Protein AF-A0A527ZR33-F1 (afdb_monomer_lite)

Secondary structure (DSSP, 8-state):
---EEEEE-GGGGSTTT----EEEEE-TT-SS-EEEPP-S-HHHHHHHHHHHHHHHHHTTSSSS-TT-HHHHHHHHHHHHHHHHHTTSS-PPPPPP-

pLDDT: mean 92.51, std 6.28, range [67.25, 98.25]

Structure (mmCIF, N/CA/C/O backbone):
data_AF-A0A527ZR33-F1
#
_entry.id   AF-A0A527ZR33-F1
#
loop_
_atom_site.group_PDB
_atom_site.id
_atom_site.type_symbol
_atom_site.label_atom_id
_atom_site.label_alt_id
_atom_site.label_comp_id
_atom_site.label_asym_id
_atom_site.label_entity_id
_atom_site.label_seq_id
_atom_site.pdbx_PDB_ins_code
_atom_site.Cartn_x
_atom_site.Cartn_y
_atom_site.Cartn_z
_atom_site.occupancy
_atom_site.B_iso_or_equiv
_atom_site.auth_seq_id
_atom_site.auth_comp_id
_atom_site.auth_asym_id
_atom_site.auth_atom_id
_atom_site.pdbx_PDB_model_num
ATOM 1 N N . THR A 1 1 ? 33.151 4.292 -8.556 1.00 67.25 1 THR A N 1
ATOM 2 C CA . THR A 1 1 ? 31.827 4.002 -7.969 1.00 67.25 1 THR A CA 1
ATOM 3 C C . THR A 1 1 ? 31.426 2.602 -8.385 1.00 67.25 1 THR A C 1
ATOM 5 O O . THR A 1 1 ? 31.804 2.173 -9.468 1.00 67.25 1 THR A O 1
ATOM 8 N N . GLU A 1 2 ? 30.712 1.861 -7.541 1.00 90.19 2 GLU A N 1
ATOM 9 C CA . GLU A 1 2 ? 30.273 0.477 -7.818 1.00 90.19 2 GLU A CA 1
ATOM 10 C C . GLU A 1 2 ? 29.041 0.420 -8.754 1.00 90.19 2 GLU A C 1
ATOM 12 O O . GLU A 1 2 ? 28.301 -0.557 -8.765 1.00 90.19 2 GLU A O 1
ATOM 17 N N . GLY A 1 3 ? 28.830 1.473 -9.549 1.00 94.06 3 GLY A N 1
ATOM 18 C CA . GLY A 1 3 ? 27.601 1.748 -10.292 1.00 94.06 3 GLY A CA 1
ATOM 19 C C . GLY A 1 3 ? 26.714 2.798 -9.614 1.00 94.06 3 GLY A C 1
ATOM 20 O O . GLY A 1 3 ? 27.048 3.307 -8.539 1.00 94.06 3 GLY A O 1
ATOM 21 N N . ALA A 1 4 ? 25.612 3.152 -10.274 1.00 96.19 4 ALA A N 1
ATOM 22 C CA . ALA A 1 4 ? 24.598 4.082 -9.778 1.00 96.19 4 ALA A CA 1
ATOM 23 C C . ALA A 1 4 ? 23.212 3.754 -10.356 1.00 96.19 4 ALA A C 1
ATOM 25 O O . ALA A 1 4 ? 23.108 3.131 -11.412 1.00 96.19 4 ALA A O 1
ATOM 26 N N . ALA A 1 5 ? 22.160 4.204 -9.676 1.00 96.38 5 ALA A N 1
ATOM 27 C CA . ALA A 1 5 ? 20.792 4.194 -10.182 1.00 96.38 5 ALA A CA 1
ATOM 28 C C . ALA A 1 5 ? 20.197 5.598 -10.054 1.00 96.38 5 ALA A C 1
ATOM 30 O O . ALA A 1 5 ? 20.418 6.281 -9.051 1.00 96.38 5 ALA A O 1
ATOM 31 N N . TYR A 1 6 ? 19.452 6.009 -11.072 1.00 95.88 6 TYR A N 1
ATOM 32 C CA . TYR A 1 6 ? 18.700 7.250 -11.116 1.00 95.88 6 TYR A CA 1
ATOM 33 C C . TYR A 1 6 ? 17.220 6.931 -11.318 1.00 95.88 6 TYR A C 1
ATOM 35 O O . TYR A 1 6 ? 16.861 6.117 -12.169 1.00 95.88 6 TYR A O 1
ATOM 43 N N . LEU A 1 7 ? 16.374 7.572 -10.513 1.00 94.75 7 LEU A N 1
ATOM 44 C CA . LEU A 1 7 ? 14.926 7.429 -10.562 1.00 94.75 7 LEU A CA 1
ATOM 45 C C . LEU A 1 7 ? 14.290 8.815 -10.651 1.00 94.75 7 LEU A C 1
ATOM 47 O O . LEU A 1 7 ? 14.529 9.665 -9.790 1.00 94.75 7 LEU A O 1
ATOM 51 N N . LYS A 1 8 ? 13.433 9.010 -11.653 1.00 92.12 8 LYS A N 1
ATOM 52 C CA . LYS A 1 8 ? 12.503 10.137 -11.726 1.00 92.12 8 LYS A CA 1
ATOM 53 C C . LYS A 1 8 ? 11.090 9.617 -11.501 1.00 92.12 8 LYS A C 1
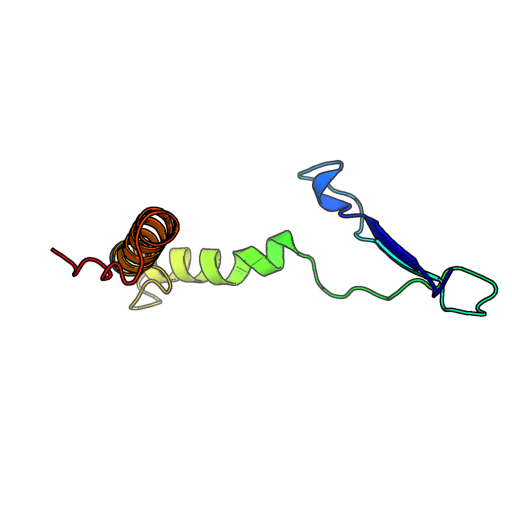ATOM 55 O O . LYS A 1 8 ? 10.605 8.826 -12.302 1.00 92.12 8 LYS A O 1
ATOM 60 N N . LEU A 1 9 ? 10.444 10.098 -10.442 1.00 89.94 9 LEU A N 1
ATOM 61 C CA . LEU A 1 9 ? 9.012 9.906 -10.198 1.00 89.94 9 LEU A CA 1
ATOM 62 C C . LEU A 1 9 ? 8.246 11.004 -10.944 1.00 89.94 9 LEU A C 1
ATOM 64 O O . LEU A 1 9 ? 7.856 12.012 -10.354 1.00 89.94 9 LEU A O 1
ATOM 68 N N . GLY A 1 10 ? 8.136 10.857 -12.260 1.00 89.38 10 GLY A N 1
ATOM 69 C CA . GLY A 1 10 ? 7.682 11.898 -13.174 1.00 89.38 10 GLY A CA 1
ATOM 70 C C . GLY A 1 10 ? 6.256 12.359 -12.896 1.00 89.38 10 GLY A C 1
ATOM 71 O O . GLY A 1 10 ? 5.983 13.559 -12.952 1.00 89.38 10 GLY A O 1
ATOM 72 N N . LEU A 1 11 ? 5.361 11.452 -12.499 1.00 83.62 11 LEU A N 1
ATOM 73 C CA . LEU A 1 11 ? 3.982 11.818 -12.168 1.00 83.62 11 LEU A CA 1
ATOM 74 C C . LEU A 1 11 ? 3.900 12.835 -11.014 1.00 83.62 11 LEU A C 1
ATOM 76 O O . LEU A 1 11 ? 3.032 13.707 -11.018 1.00 83.62 11 LEU A O 1
ATOM 80 N N . ASN A 1 12 ? 4.833 12.771 -10.060 1.00 84.81 12 ASN A N 1
ATOM 81 C CA . ASN A 1 12 ? 4.872 13.674 -8.907 1.00 84.81 12 ASN A CA 1
ATOM 82 C C . ASN A 1 12 ? 5.388 15.081 -9.255 1.00 84.81 12 ASN A C 1
ATOM 84 O O . ASN A 1 12 ? 5.286 15.977 -8.419 1.00 84.81 12 ASN A O 1
ATOM 88 N N . LEU A 1 13 ? 5.953 15.285 -10.452 1.00 85.81 13 LEU A N 1
ATOM 89 C CA . LEU A 1 13 ? 6.551 16.561 -10.859 1.00 85.81 13 LEU A CA 1
ATOM 90 C C . LEU A 1 13 ? 5.546 17.530 -11.523 1.00 85.81 13 LEU A C 1
ATOM 92 O O . LEU A 1 13 ? 5.763 18.735 -11.440 1.00 85.81 13 LEU A O 1
ATOM 96 N N . ASP A 1 14 ? 4.437 17.042 -12.107 1.00 84.12 14 ASP A N 1
ATOM 97 C CA . ASP A 1 14 ? 3.329 17.866 -12.663 1.00 84.12 14 ASP A CA 1
ATOM 98 C C . ASP A 1 14 ? 1.943 17.226 -12.426 1.00 84.12 14 ASP A C 1
ATOM 100 O O . ASP A 1 14 ? 1.112 17.104 -13.330 1.00 84.12 14 ASP A O 1
ATOM 104 N N . TYR A 1 15 ? 1.677 16.733 -11.215 1.00 80.38 15 TYR A N 1
ATOM 105 C CA . TYR A 1 15 ? 0.400 16.073 -10.916 1.00 80.38 15 TYR A CA 1
ATOM 106 C C . TYR A 1 15 ? -0.806 17.024 -11.134 1.00 80.38 15 TYR A C 1
ATOM 108 O O . TYR A 1 15 ? -0.772 18.158 -10.648 1.00 80.38 15 TYR A O 1
ATOM 116 N N . PRO A 1 16 ? -1.907 16.596 -11.797 1.00 78.06 16 PRO A N 1
ATOM 117 C CA . PRO A 1 16 ? -2.231 15.226 -12.216 1.00 78.06 16 PRO A CA 1
ATOM 118 C C . PRO A 1 16 ? -1.824 14.854 -13.651 1.00 78.06 16 PRO A C 1
ATOM 120 O O . PRO A 1 16 ? -2.134 13.746 -14.074 1.00 78.06 16 PRO A O 1
ATOM 123 N N . ARG A 1 17 ? -1.185 15.747 -14.424 1.00 82.94 17 ARG A N 1
ATOM 124 C CA . ARG A 1 17 ? -0.745 15.422 -15.797 1.00 82.94 17 ARG A CA 1
ATOM 125 C C . ARG A 1 17 ? 0.486 14.520 -15.787 1.00 82.94 17 ARG A C 1
ATOM 127 O O . ARG A 1 17 ? 0.519 13.531 -16.507 1.00 82.94 17 ARG A O 1
ATOM 134 N N . GLY A 1 18 ? 1.452 14.860 -14.937 1.00 80.00 18 GLY A N 1
ATOM 135 C CA . GLY A 1 18 ? 2.697 14.136 -14.752 1.00 80.00 18 GLY A CA 1
ATOM 136 C C . GLY A 1 18 ? 3.665 14.227 -15.925 1.00 80.00 18 GLY A C 1
ATOM 137 O O . GLY A 1 18 ? 3.350 14.702 -17.013 1.00 80.00 18 GLY A O 1
ATOM 138 N N . GLU A 1 19 ? 4.860 13.703 -15.692 1.00 88.00 19 GLU A N 1
ATOM 139 C CA . GLU A 1 19 ? 5.797 13.282 -16.731 1.00 88.00 19 GLU A CA 1
ATOM 140 C C . GLU A 1 19 ? 6.017 11.761 -16.642 1.00 88.00 19 GLU A C 1
ATO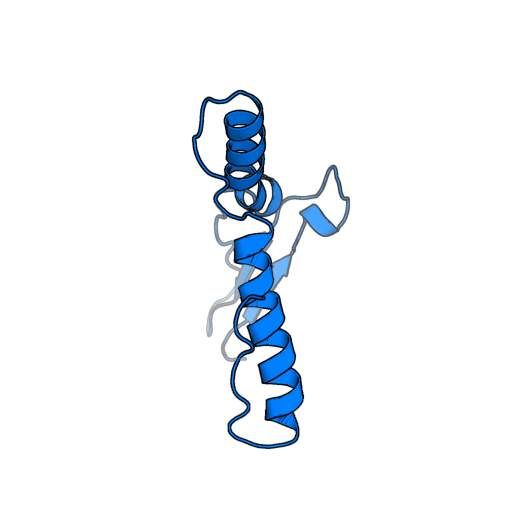M 142 O O . GLU A 1 19 ? 5.736 11.174 -15.595 1.00 88.00 19 GLU A O 1
ATOM 147 N N . PRO A 1 20 ? 6.573 11.104 -17.677 1.00 88.06 20 PRO A N 1
ATOM 148 C CA . PRO A 1 20 ? 6.943 9.696 -17.581 1.00 88.06 20 PRO A CA 1
ATOM 149 C C . PRO A 1 20 ? 7.947 9.440 -16.454 1.00 88.06 20 PRO A C 1
ATOM 151 O O . PRO A 1 20 ? 8.898 10.215 -16.270 1.00 88.06 20 PRO A O 1
ATOM 154 N N . ASP A 1 21 ? 7.755 8.332 -15.740 1.00 91.00 21 ASP A N 1
ATOM 155 C CA . ASP A 1 21 ? 8.758 7.808 -14.821 1.00 91.00 21 ASP A CA 1
ATOM 156 C C . ASP A 1 21 ? 9.995 7.352 -15.606 1.00 91.00 21 ASP A C 1
ATOM 158 O O . ASP A 1 21 ? 9.898 6.828 -16.718 1.00 91.00 21 ASP A O 1
ATOM 162 N N . ILE A 1 22 ? 11.176 7.574 -15.030 1.00 94.06 22 ILE A N 1
ATOM 163 C CA . ILE A 1 22 ? 12.455 7.194 -15.638 1.00 94.06 22 ILE A CA 1
ATOM 164 C C . ILE A 1 22 ? 13.232 6.367 -14.629 1.00 94.06 22 ILE A C 1
ATOM 166 O O . ILE A 1 22 ? 13.431 6.808 -13.498 1.00 94.06 22 ILE A O 1
ATOM 170 N N . LEU A 1 23 ? 13.716 5.206 -15.062 1.00 95.50 23 LEU A N 1
ATOM 171 C CA . LEU A 1 23 ? 14.726 4.434 -14.353 1.00 95.50 23 LEU A CA 1
ATOM 172 C C . LEU A 1 23 ? 15.948 4.287 -15.256 1.00 95.50 23 LEU A C 1
ATOM 174 O O . LEU A 1 23 ? 15.862 3.724 -16.347 1.00 95.50 23 LEU A O 1
ATOM 178 N N . GLU A 1 24 ? 17.089 4.767 -14.780 1.00 97.50 24 GLU A N 1
ATOM 179 C CA . GLU A 1 24 ? 18.373 4.620 -15.458 1.00 97.50 24 GLU A CA 1
ATOM 180 C C . GLU A 1 24 ? 19.394 4.002 -14.512 1.00 97.50 24 GLU A C 1
ATOM 182 O O . GLU A 1 24 ? 19.448 4.312 -13.321 1.00 97.50 24 GLU A O 1
ATOM 187 N N . ILE A 1 25 ? 20.221 3.110 -15.047 1.00 97.25 25 ILE A N 1
ATOM 188 C CA . ILE A 1 25 ? 21.278 2.436 -14.296 1.00 97.25 25 ILE A CA 1
ATOM 189 C C . ILE A 1 25 ? 22.608 2.727 -14.978 1.00 97.25 25 ILE A C 1
ATOM 191 O O . ILE A 1 25 ? 22.729 2.581 -16.189 1.00 97.25 25 ILE A O 1
ATOM 195 N N . TYR A 1 26 ? 23.615 3.100 -14.193 1.00 97.12 26 TYR A N 1
ATOM 196 C CA . TYR A 1 26 ? 25.004 3.167 -14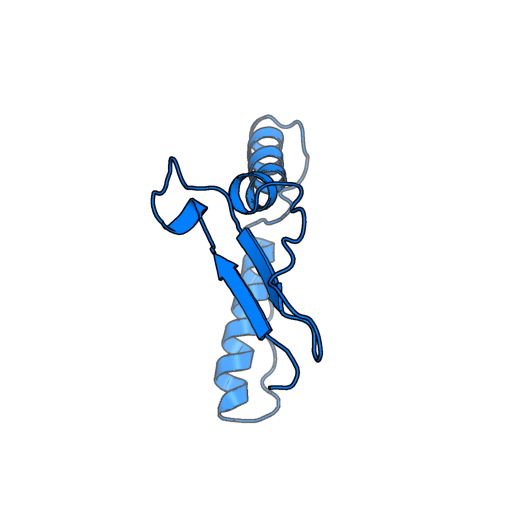.630 1.00 97.12 26 TYR A CA 1
ATOM 197 C C . TYR A 1 26 ? 25.744 1.938 -14.086 1.00 97.12 26 TYR A C 1
ATOM 199 O O . TYR A 1 26 ? 26.053 1.897 -12.888 1.00 97.12 26 TYR A O 1
ATOM 207 N N . PRO A 1 27 ? 26.018 0.907 -14.905 1.00 94.94 27 PRO A N 1
ATOM 208 C CA . PRO A 1 27 ? 26.658 -0.313 -14.430 1.00 94.94 27 PRO A CA 1
ATOM 209 C C . PRO A 1 27 ? 28.107 -0.071 -13.997 1.00 94.94 27 PRO A C 1
ATOM 211 O O . PRO A 1 27 ? 28.812 0.779 -14.545 1.00 94.94 27 PRO A O 1
ATOM 214 N N . LYS A 1 28 ? 28.606 -0.876 -13.056 1.00 95.56 28 LYS A N 1
ATOM 215 C CA . LYS A 1 28 ? 30.037 -0.884 -12.733 1.00 95.56 28 LYS A CA 1
ATOM 216 C C . LYS A 1 28 ? 30.851 -1.267 -13.973 1.00 95.56 28 LYS A C 1
ATOM 218 O O . LYS A 1 28 ? 30.646 -2.333 -14.542 1.00 95.56 28 LYS A O 1
ATOM 223 N N . GLY A 1 29 ? 31.796 -0.410 -14.359 1.00 93.06 29 GLY A N 1
ATOM 224 C CA . GLY A 1 29 ? 32.599 -0.609 -15.570 1.00 93.06 29 GLY A CA 1
ATOM 225 C C . GLY A 1 29 ? 31.836 -0.362 -16.877 1.00 93.06 29 GLY A C 1
ATOM 226 O O . GLY A 1 29 ? 32.386 -0.622 -17.943 1.00 93.06 29 GLY A O 1
ATOM 227 N N . GLY A 1 30 ? 30.594 0.131 -16.802 1.00 90.19 30 GLY A N 1
ATOM 228 C CA . GLY A 1 30 ? 29.853 0.626 -17.956 1.00 90.19 30 GLY A CA 1
ATOM 229 C C . GLY A 1 30 ? 30.422 1.951 -18.459 1.00 90.19 30 GLY A C 1
ATOM 230 O O . GLY A 1 30 ? 31.128 2.651 -17.733 1.00 90.19 30 GLY A O 1
ATOM 231 N N . SER A 1 31 ? 30.124 2.280 -19.713 1.00 93.50 31 SER A N 1
ATOM 232 C CA . SER A 1 31 ? 30.531 3.541 -20.342 1.00 93.50 31 SER A CA 1
ATOM 233 C C . SER A 1 31 ? 29.428 4.598 -20.347 1.00 93.50 31 SER A C 1
ATOM 235 O O . SER A 1 31 ? 29.736 5.768 -20.555 1.00 93.50 31 SER A O 1
ATOM 237 N N . ASP A 1 32 ? 28.170 4.204 -20.127 1.00 96.19 32 ASP A N 1
ATOM 238 C CA . ASP A 1 32 ? 27.008 5.088 -20.234 1.00 96.19 32 ASP A CA 1
ATOM 239 C C . ASP A 1 32 ? 25.838 4.626 -19.345 1.00 96.19 32 ASP A C 1
ATOM 241 O O . ASP A 1 32 ? 25.844 3.507 -18.816 1.00 96.19 32 ASP A O 1
ATOM 245 N N . TRP A 1 33 ? 24.837 5.494 -19.198 1.00 97.12 33 TRP A N 1
ATOM 246 C CA . TRP A 1 33 ? 23.554 5.178 -18.579 1.00 97.12 33 TRP A CA 1
ATOM 247 C C . TRP A 1 33 ? 22.724 4.251 -19.467 1.00 97.12 33 TRP A C 1
ATOM 249 O O . TRP A 1 33 ? 22.667 4.390 -20.687 1.00 97.12 33 TRP A O 1
ATOM 259 N N . VAL A 1 34 ? 22.050 3.300 -18.829 1.00 96.94 34 VAL A N 1
ATOM 260 C CA . VAL A 1 34 ? 21.144 2.353 -19.473 1.00 96.94 34 VAL A CA 1
ATOM 261 C C . VAL A 1 34 ? 19.736 2.618 -18.966 1.00 96.94 34 VAL A C 1
ATOM 263 O O . VAL A 1 34 ? 19.454 2.422 -17.782 1.00 96.94 34 VAL A O 1
ATOM 266 N N . THR A 1 35 ? 18.847 3.042 -19.862 1.00 97.25 35 THR A N 1
ATOM 267 C CA . THR A 1 35 ? 17.419 3.173 -19.565 1.00 97.25 35 THR A CA 1
ATOM 268 C C . THR A 1 35 ? 16.798 1.796 -19.358 1.00 97.25 35 THR A C 1
ATOM 270 O O . THR A 1 35 ? 16.952 0.898 -20.188 1.00 97.25 35 THR A O 1
ATOM 273 N N . VAL A 1 36 ? 16.065 1.634 -18.261 1.00 96.06 36 VAL A N 1
ATOM 274 C CA . VAL A 1 36 ? 15.275 0.438 -17.974 1.00 96.06 36 VAL A CA 1
ATOM 275 C C . VAL A 1 36 ? 13.837 0.688 -18.433 1.00 96.06 36 VAL A C 1
ATOM 277 O O . VAL A 1 36 ? 13.203 1.613 -17.924 1.00 96.06 36 VAL A O 1
ATOM 280 N N . PRO A 1 37 ? 13.296 -0.110 -19.374 1.00 93.62 37 PRO A N 1
ATOM 281 C CA . PRO A 1 37 ? 11.904 0.019 -19.788 1.00 93.62 37 PRO A CA 1
ATOM 282 C C . PRO A 1 37 ? 10.962 -0.234 -18.609 1.00 93.62 37 PRO A C 1
ATOM 284 O O . PRO A 1 37 ? 10.996 -1.305 -18.000 1.00 93.62 37 PRO A O 1
ATOM 287 N N . LEU A 1 38 ? 10.119 0.750 -18.303 1.00 90.56 38 LEU A N 1
ATOM 288 C CA . LEU A 1 38 ? 9.066 0.634 -17.299 1.00 90.56 38 LEU A CA 1
ATOM 289 C C . LEU A 1 38 ? 7.750 0.232 -17.974 1.00 90.56 38 LEU A C 1
ATOM 291 O O . LEU A 1 38 ? 7.468 0.646 -19.099 1.00 90.56 38 LEU A O 1
ATOM 295 N N . VAL A 1 39 ? 6.959 -0.597 -17.290 1.00 87.38 39 VAL A N 1
ATOM 296 C CA . VAL A 1 39 ? 5.635 -1.048 -17.738 1.00 87.38 39 VAL A CA 1
ATOM 297 C C . VAL A 1 39 ? 4.633 -0.770 -16.627 1.00 87.38 39 VAL A C 1
ATOM 299 O O . VAL A 1 39 ? 4.901 -1.091 -15.470 1.00 87.38 39 VAL A O 1
ATOM 302 N N . GLY A 1 40 ? 3.480 -0.219 -17.002 1.00 81.62 40 GLY A N 1
ATOM 303 C CA . GLY A 1 40 ? 2.458 0.233 -16.062 1.00 81.62 40 GLY A CA 1
ATOM 304 C C . GLY A 1 40 ? 2.696 1.663 -15.586 1.00 81.62 40 GLY A C 1
ATOM 305 O O . GLY A 1 40 ? 3.680 2.310 -15.947 1.00 81.62 40 GLY A O 1
ATOM 306 N N . GLU A 1 41 ? 1.770 2.148 -14.774 1.00 78.75 41 GLU A N 1
ATOM 307 C CA . GLU A 1 41 ? 1.806 3.477 -14.177 1.00 78.75 41 GLU A CA 1
ATOM 308 C C . GLU A 1 41 ? 1.507 3.349 -12.686 1.00 78.75 41 GLU A C 1
ATOM 310 O O . GLU A 1 41 ? 0.449 2.855 -12.298 1.00 78.75 41 GLU A O 1
ATOM 315 N N . TRP A 1 42 ? 2.417 3.833 -11.835 1.00 75.12 42 TRP A N 1
ATOM 316 C CA . TRP A 1 42 ? 2.317 3.675 -10.378 1.00 75.12 42 TRP A CA 1
ATOM 317 C C . TRP A 1 42 ? 0.932 4.046 -9.833 1.00 75.12 42 TRP A C 1
ATOM 319 O O . TRP A 1 42 ? 0.359 3.301 -9.047 1.00 75.12 42 TRP A O 1
ATOM 329 N N . PHE A 1 43 ? 0.392 5.195 -10.238 1.00 77.12 43 PHE A N 1
ATOM 330 C CA . PHE A 1 43 ? -0.796 5.752 -9.603 1.00 77.12 43 PHE A CA 1
ATOM 331 C C . PHE A 1 43 ? -2.083 5.029 -10.012 1.00 77.12 43 PHE A C 1
ATOM 333 O O . PHE A 1 43 ? -2.713 4.437 -9.136 1.00 77.12 43 PHE A O 1
ATOM 340 N N . PRO A 1 44 ? -2.507 5.007 -11.290 1.00 80.81 44 PRO A N 1
ATOM 341 C CA . PRO A 1 44 ? -3.731 4.301 -11.653 1.00 80.81 44 PRO A CA 1
ATOM 342 C C . PRO A 1 44 ? -3.656 2.813 -11.294 1.00 80.81 44 PRO A C 1
ATOM 344 O O . PRO A 1 44 ? -4.636 2.298 -10.759 1.00 80.81 44 PRO A O 1
ATOM 347 N N . ASP A 1 45 ? -2.506 2.150 -11.458 1.00 85.75 45 ASP A N 1
ATOM 348 C CA . ASP A 1 45 ? -2.379 0.726 -11.125 1.00 85.75 45 ASP A CA 1
ATOM 349 C C . ASP A 1 45 ? -2.434 0.470 -9.608 1.00 85.75 45 ASP A C 1
ATOM 351 O O . ASP A 1 45 ? -3.009 -0.533 -9.176 1.00 85.75 45 ASP A O 1
ATOM 355 N N . ALA A 1 46 ? -1.926 1.386 -8.772 1.00 85.69 46 ALA A N 1
ATOM 3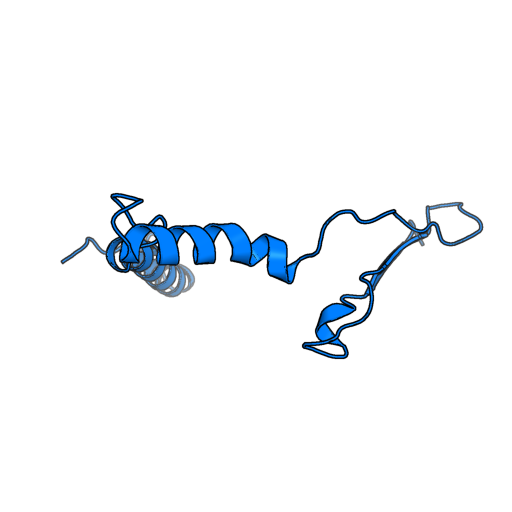56 C CA . ALA A 1 46 ? -2.031 1.265 -7.314 1.00 85.69 46 ALA A CA 1
ATOM 357 C C . ALA A 1 46 ? -3.472 1.421 -6.798 1.00 85.69 46 ALA A C 1
ATOM 359 O O . ALA A 1 46 ? -3.824 0.840 -5.767 1.00 85.69 46 ALA A O 1
ATOM 360 N N . PHE A 1 47 ? -4.317 2.190 -7.493 1.00 87.81 47 PHE A N 1
ATOM 361 C CA . PHE A 1 47 ? -5.671 2.501 -7.023 1.00 87.81 47 PHE A CA 1
ATOM 362 C C . PHE A 1 47 ? -6.779 1.733 -7.747 1.00 87.81 47 PHE A C 1
ATOM 364 O O . PHE A 1 47 ? -7.843 1.536 -7.154 1.00 87.81 47 PHE A O 1
ATOM 371 N N . VAL A 1 48 ? -6.561 1.261 -8.979 1.00 91.69 48 VAL A N 1
ATOM 372 C CA . VAL A 1 48 ? -7.624 0.710 -9.840 1.00 91.69 48 VAL A CA 1
ATOM 373 C C . VAL A 1 48 ? -8.406 -0.414 -9.167 1.00 91.69 48 VAL A C 1
ATOM 375 O O . VAL A 1 48 ? -9.634 -0.365 -9.137 1.00 91.69 48 VAL A O 1
ATOM 378 N N . GLY A 1 49 ? -7.728 -1.379 -8.540 1.00 92.88 49 GLY A N 1
ATOM 379 C CA . GLY A 1 49 ? -8.397 -2.506 -7.884 1.00 92.88 49 GLY A CA 1
ATOM 380 C C . GLY A 1 49 ? -9.241 -2.078 -6.681 1.00 92.88 49 GLY A C 1
ATOM 381 O O . GLY A 1 49 ? -10.365 -2.544 -6.500 1.00 92.88 49 GLY A O 1
ATOM 382 N N . ARG A 1 50 ? -8.732 -1.136 -5.880 1.00 92.25 50 ARG A N 1
ATOM 383 C CA . ARG A 1 50 ? -9.420 -0.629 -4.684 1.00 92.25 50 ARG A CA 1
ATOM 384 C C . ARG A 1 50 ? -10.640 0.194 -5.059 1.00 92.25 50 ARG A C 1
ATOM 386 O O . ARG A 1 50 ? -11.717 -0.024 -4.513 1.00 92.25 50 ARG A O 1
ATOM 393 N N . MET A 1 51 ? -10.484 1.087 -6.030 1.00 94.25 51 MET A N 1
ATOM 394 C CA . MET A 1 51 ? -11.582 1.904 -6.535 1.00 94.25 51 MET A CA 1
ATOM 395 C C . MET A 1 51 ? -12.644 1.052 -7.232 1.00 94.25 51 MET A C 1
ATOM 397 O O . MET A 1 51 ? -13.832 1.334 -7.075 1.00 94.25 51 MET A O 1
ATOM 401 N N . ALA A 1 52 ? -12.245 0.004 -7.960 1.00 96.06 52 ALA A N 1
ATOM 402 C CA . ALA A 1 52 ? -13.174 -0.938 -8.576 1.00 96.06 52 ALA A CA 1
ATOM 403 C C . ALA A 1 52 ? -13.990 -1.699 -7.523 1.00 96.06 52 ALA A C 1
ATOM 405 O O . ALA A 1 52 ? -15.214 -1.717 -7.615 1.00 96.06 52 ALA A O 1
ATOM 406 N N . ASN A 1 53 ? -13.350 -2.264 -6.492 1.00 97.06 53 ASN A N 1
ATOM 407 C CA . ASN A 1 53 ? -14.067 -2.983 -5.434 1.00 97.06 53 ASN A CA 1
ATOM 408 C C . ASN A 1 53 ? -15.043 -2.073 -4.665 1.00 97.06 53 ASN A C 1
ATOM 410 O O . ASN A 1 53 ? -16.171 -2.483 -4.415 1.00 97.06 53 ASN A O 1
ATOM 414 N N . VAL A 1 54 ? -14.672 -0.821 -4.364 1.00 96.62 54 VAL A N 1
ATOM 415 C CA . VAL A 1 54 ? -15.588 0.140 -3.714 1.00 96.62 54 VAL A CA 1
ATOM 416 C C . VAL A 1 54 ? -16.842 0.385 -4.559 1.00 96.62 54 VAL A C 1
ATOM 418 O O . VAL A 1 54 ? -17.956 0.347 -4.037 1.00 96.62 54 VAL A O 1
ATOM 421 N N . GLN A 1 55 ? -16.678 0.616 -5.865 1.00 97.50 55 GLN A N 1
ATOM 422 C CA . GLN A 1 55 ? -17.804 0.843 -6.777 1.00 97.50 55 GLN A CA 1
ATOM 423 C C . GLN A 1 55 ? -18.695 -0.398 -6.891 1.00 97.50 55 GLN A C 1
ATOM 425 O O . GLN A 1 55 ? -19.911 -0.295 -6.747 1.00 97.50 55 GLN A O 1
ATOM 430 N N . ARG A 1 56 ? -18.093 -1.575 -7.085 1.00 97.94 56 ARG A N 1
ATOM 431 C CA . ARG A 1 56 ? -18.806 -2.853 -7.204 1.00 97.94 56 ARG A CA 1
ATOM 432 C C . ARG A 1 56 ? -19.569 -3.205 -5.932 1.00 97.94 56 ARG A C 1
ATOM 434 O O . ARG A 1 56 ? -20.738 -3.566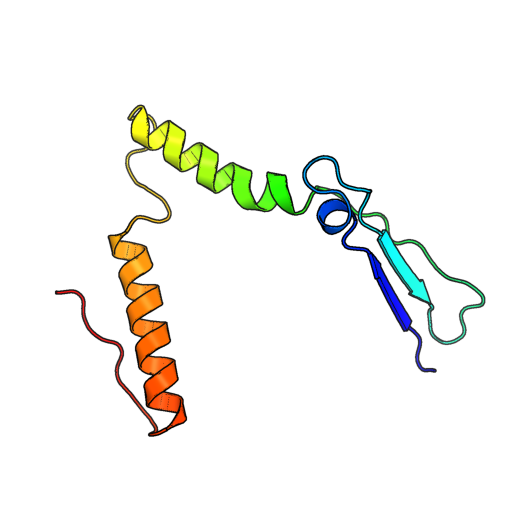 -6.010 1.00 97.94 56 ARG A O 1
ATOM 441 N N . TYR A 1 57 ? -18.953 -3.029 -4.764 1.00 97.94 57 TYR A N 1
ATOM 442 C CA . TYR A 1 57 ? -19.616 -3.227 -3.476 1.00 97.94 57 TYR A CA 1
ATOM 443 C C . TYR A 1 57 ? -20.800 -2.267 -3.299 1.00 97.94 57 TYR A C 1
ATOM 445 O O . TYR A 1 57 ? -21.893 -2.690 -2.931 1.00 97.94 57 TYR A O 1
ATOM 453 N N . SER A 1 58 ? -20.628 -0.983 -3.643 1.00 97.38 58 SER A N 1
ATOM 454 C CA . SER A 1 58 ? -21.712 0.010 -3.583 1.00 97.38 58 SER A CA 1
ATOM 455 C C . SER A 1 58 ? -22.894 -0.320 -4.502 1.00 97.38 58 SER A C 1
ATOM 457 O O . SER A 1 58 ? -24.000 0.162 -4.254 1.00 97.38 58 SER A O 1
ATOM 459 N N . LEU A 1 59 ? -22.670 -1.098 -5.563 1.00 98.25 59 LEU A N 1
ATOM 460 C CA . LEU A 1 59 ? -23.700 -1.561 -6.495 1.00 98.25 59 LEU A CA 1
ATOM 461 C C . LEU A 1 59 ? -24.235 -2.963 -6.154 1.00 98.25 59 LEU A C 1
ATOM 463 O O . LEU A 1 59 ? -25.130 -3.454 -6.837 1.00 98.25 59 LEU A O 1
ATOM 467 N N . GLY A 1 60 ? -23.714 -3.608 -5.106 1.00 97.81 60 GLY A N 1
ATOM 468 C CA . GLY A 1 60 ? -24.068 -4.979 -4.731 1.00 97.81 60 GLY A CA 1
ATOM 469 C C . GLY A 1 60 ? -23.488 -6.058 -5.653 1.00 97.81 60 GLY A C 1
ATOM 470 O O . GLY A 1 60 ? -23.929 -7.203 -5.600 1.00 97.81 60 GLY A O 1
ATOM 471 N N . GLU A 1 61 ? -22.521 -5.712 -6.505 1.00 98.19 61 GLU A N 1
ATOM 472 C CA . GLU A 1 61 ? -21.829 -6.657 -7.390 1.00 98.19 61 GLU A CA 1
ATOM 473 C C . GLU A 1 61 ? -20.730 -7.449 -6.673 1.00 98.19 61 GLU A C 1
ATOM 475 O O . GLU A 1 61 ? -20.412 -8.563 -7.085 1.00 98.19 61 GLU A O 1
ATOM 480 N N . ASP A 1 62 ? -20.159 -6.876 -5.612 1.00 97.94 62 ASP A N 1
ATOM 481 C CA . ASP A 1 62 ? -19.252 -7.557 -4.688 1.00 97.94 62 ASP A CA 1
ATOM 482 C C . ASP A 1 62 ? -19.909 -7.627 -3.303 1.00 97.94 62 ASP A C 1
ATOM 484 O O . ASP A 1 62 ? -20.529 -6.663 -2.852 1.00 97.94 62 ASP A O 1
ATOM 488 N N . ALA A 1 63 ? -19.758 -8.761 -2.614 1.00 96.88 63 ALA A N 1
ATOM 489 C CA . ALA A 1 63 ? -20.357 -8.987 -1.294 1.00 96.88 63 ALA A CA 1
ATOM 490 C C . ALA A 1 63 ? -19.546 -8.381 -0.136 1.00 96.88 63 ALA A C 1
ATOM 492 O O . ALA A 1 63 ? -20.075 -8.214 0.960 1.00 96.88 63 ALA A O 1
ATOM 493 N N . GLU A 1 64 ? -18.269 -8.068 -0.364 1.00 95.94 64 GLU A N 1
ATOM 494 C CA . GLU A 1 64 ? -17.337 -7.620 0.669 1.00 95.94 64 GLU A CA 1
ATOM 495 C C . GLU A 1 64 ? -16.451 -6.474 0.166 1.00 95.94 64 GLU A C 1
ATOM 497 O O . GLU A 1 64 ? -16.062 -6.412 -1.007 1.00 95.94 64 GLU A O 1
ATOM 502 N N . LEU A 1 65 ? -16.093 -5.579 1.089 1.00 96.31 65 LEU A N 1
ATOM 503 C CA . LEU A 1 65 ? -15.036 -4.596 0.883 1.00 96.31 65 LEU A CA 1
ATOM 504 C C . LEU A 1 65 ? -13.688 -5.234 1.216 1.00 96.31 65 LEU A C 1
ATOM 506 O O . LEU A 1 65 ? -13.441 -5.598 2.363 1.00 96.31 65 LEU A O 1
ATOM 510 N N . VAL A 1 66 ? -12.778 -5.275 0.240 1.00 92.69 66 VAL A N 1
ATOM 511 C CA . VAL A 1 66 ? -11.411 -5.822 0.383 1.00 92.69 66 VAL A CA 1
ATOM 512 C C . VAL A 1 66 ? -10.594 -5.074 1.445 1.00 92.69 66 VAL A C 1
ATOM 514 O O . VAL A 1 66 ? -9.592 -5.574 1.948 1.00 92.69 66 VAL A O 1
ATOM 517 N N . SER A 1 67 ? -11.003 -3.862 1.813 1.00 90.88 67 SER A N 1
ATOM 518 C CA . SER A 1 67 ? -10.454 -3.155 2.970 1.00 90.88 67 SER A CA 1
ATOM 519 C C . SER A 1 67 ? -11.522 -2.316 3.628 1.00 90.88 67 SER A C 1
ATOM 521 O O . SER A 1 67 ? -11.613 -1.101 3.431 1.00 90.88 67 SER A O 1
ATOM 523 N N . SER A 1 68 ? -12.363 -3.014 4.375 1.00 94.69 68 SER A N 1
ATOM 524 C CA . SER A 1 68 ? -13.363 -2.394 5.219 1.00 94.69 68 SER A CA 1
ATOM 525 C C . SER A 1 68 ? -12.714 -1.622 6.377 1.00 94.69 68 SER A C 1
ATOM 527 O O . SER A 1 68 ? -11.520 -1.751 6.668 1.00 94.69 68 SER A O 1
ATOM 529 N N . VAL A 1 69 ? -13.518 -0.810 7.061 1.00 94.06 69 VAL A N 1
ATOM 530 C CA . VAL A 1 69 ? -13.074 -0.067 8.249 1.00 94.06 69 VAL A CA 1
ATOM 531 C C . VAL A 1 69 ? -12.661 -1.029 9.367 1.00 94.06 69 VAL A C 1
ATOM 533 O O . VAL A 1 69 ? -11.682 -0.784 10.068 1.00 94.06 69 VAL A O 1
ATOM 536 N N . GLU A 1 70 ? -13.370 -2.147 9.506 1.00 94.19 70 GLU A N 1
ATOM 537 C CA . GLU A 1 70 ? -13.093 -3.191 10.490 1.00 94.19 70 GLU A CA 1
ATOM 538 C C . GLU A 1 70 ? -11.718 -3.823 10.255 1.00 94.19 70 GLU A C 1
ATOM 540 O O . GLU A 1 70 ? -10.986 -4.079 11.212 1.00 94.19 70 GLU A O 1
ATOM 545 N N . ASP A 1 71 ? -11.339 -4.062 8.997 1.00 94.44 71 ASP A N 1
ATOM 546 C CA . ASP A 1 71 ? -9.997 -4.543 8.671 1.00 94.44 71 ASP A CA 1
ATOM 547 C C . ASP A 1 71 ? -8.926 -3.485 8.963 1.00 94.44 71 ASP A C 1
ATOM 549 O O . ASP A 1 71 ? -7.969 -3.760 9.691 1.00 94.44 71 ASP A O 1
ATOM 553 N N . ALA A 1 72 ? -9.147 -2.244 8.516 1.00 95.06 72 ALA A N 1
ATOM 554 C CA . ALA A 1 72 ? -8.233 -1.128 8.759 1.00 95.06 72 ALA A CA 1
ATOM 555 C C . ALA A 1 72 ? -7.971 -0.880 10.256 1.00 95.06 72 ALA A C 1
ATOM 557 O O . ALA A 1 72 ? -6.864 -0.497 10.645 1.00 95.06 72 ALA A O 1
ATOM 558 N N . TRP A 1 73 ? -8.955 -1.155 11.117 1.00 97.00 73 TRP A N 1
ATOM 559 C CA . TRP A 1 73 ? -8.794 -1.080 12.567 1.00 97.00 73 TRP A CA 1
ATOM 560 C C . TRP A 1 73 ? -7.659 -1.980 13.080 1.00 97.00 73 TRP A C 1
ATOM 562 O O . TRP A 1 73 ? -6.880 -1.547 13.927 1.00 97.00 73 TRP A O 1
ATOM 572 N N . ASN A 1 74 ? -7.495 -3.194 12.536 1.00 96.31 74 ASN A N 1
ATOM 573 C CA . ASN A 1 74 ? -6.402 -4.088 12.942 1.00 96.31 74 ASN A CA 1
ATOM 574 C C . ASN A 1 74 ? -5.034 -3.500 12.594 1.00 96.31 74 ASN A C 1
ATOM 576 O O . ASN A 1 74 ? -4.088 -3.627 13.370 1.00 96.31 74 ASN A O 1
ATOM 580 N N . THR A 1 75 ? -4.923 -2.855 11.429 1.00 96.62 75 THR A N 1
ATOM 581 C CA . THR A 1 75 ? -3.693 -2.166 11.031 1.00 96.62 75 THR A CA 1
ATOM 582 C C . THR A 1 75 ? -3.369 -1.047 12.013 1.00 96.62 75 THR A C 1
ATOM 584 O O . THR A 1 75 ? -2.229 -0.949 12.460 1.00 96.62 75 THR A O 1
ATOM 587 N N . MET A 1 76 ? -4.364 -0.253 12.417 1.00 97.62 76 MET A N 1
ATOM 588 C CA . MET A 1 76 ? -4.164 0.793 13.423 1.00 97.62 76 MET A CA 1
ATOM 589 C C . MET A 1 76 ? -3.758 0.211 14.781 1.00 97.62 76 MET A C 1
ATOM 591 O O . MET A 1 76 ? -2.809 0.698 15.385 1.00 97.62 76 MET A O 1
ATOM 595 N N . ALA A 1 77 ? -4.396 -0.875 15.229 1.00 97.94 77 ALA A N 1
ATOM 596 C CA . ALA A 1 77 ? -4.023 -1.558 16.468 1.00 97.94 77 ALA A CA 1
ATOM 597 C C . ALA A 1 77 ? -2.562 -2.046 16.450 1.00 97.94 77 ALA A C 1
ATOM 599 O O . ALA A 1 77 ? -1.860 -1.937 17.457 1.00 97.94 77 ALA A O 1
ATOM 600 N N . LEU A 1 78 ? -2.085 -2.549 15.306 1.00 97.56 78 LEU A N 1
ATOM 601 C CA . LEU A 1 78 ? -0.687 -2.939 15.117 1.00 97.56 78 LEU A CA 1
ATOM 602 C C . LEU A 1 78 ? 0.261 -1.732 15.157 1.00 97.56 78 LEU A C 1
ATOM 604 O O . LEU A 1 78 ? 1.305 -1.804 15.803 1.00 97.56 78 LEU A O 1
ATOM 608 N N . VAL A 1 79 ? -0.086 -0.633 14.482 1.00 97.88 79 VAL A N 1
ATOM 609 C CA . VAL A 1 79 ? 0.720 0.600 14.469 1.00 97.88 79 VAL A CA 1
ATOM 610 C C . VAL A 1 79 ? 0.875 1.163 15.884 1.00 97.88 79 VAL A C 1
ATOM 612 O O . VAL A 1 79 ? 1.993 1.453 16.308 1.00 97.88 79 VAL A O 1
ATOM 615 N N . GLU A 1 80 ? -0.212 1.243 16.649 1.00 97.81 80 GLU A N 1
ATOM 616 C CA . GLU A 1 80 ? -0.180 1.703 18.043 1.00 97.81 80 GLU A CA 1
ATOM 617 C C . GLU A 1 80 ? 0.672 0.788 18.936 1.00 97.81 80 GLU A C 1
ATOM 619 O O . GLU A 1 80 ? 1.492 1.262 19.728 1.00 97.81 80 GLU A O 1
ATOM 624 N N . ALA A 1 81 ? 0.546 -0.533 18.767 1.00 97.88 81 ALA A N 1
ATOM 625 C CA . ALA A 1 81 ? 1.387 -1.490 19.479 1.00 97.88 81 ALA A CA 1
ATOM 626 C C . ALA A 1 81 ? 2.872 -1.332 19.114 1.00 97.88 81 ALA A C 1
ATOM 628 O O . ALA A 1 81 ? 3.726 -1.425 19.993 1.00 97.88 81 ALA A O 1
ATOM 629 N N . ALA A 1 82 ? 3.201 -1.041 17.851 1.00 97.62 82 ALA A N 1
ATOM 630 C CA . ALA A 1 82 ? 4.576 -0.804 17.415 1.00 97.62 82 ALA A CA 1
ATOM 631 C C . ALA A 1 82 ? 5.170 0.470 18.039 1.00 97.62 82 ALA A C 1
ATOM 633 O O . ALA A 1 82 ? 6.317 0.449 18.493 1.00 97.62 82 ALA A O 1
ATOM 634 N N . TYR A 1 83 ? 4.390 1.554 18.127 1.00 97.00 83 TYR A N 1
ATOM 635 C CA . TYR A 1 83 ? 4.819 2.783 18.802 1.00 97.00 83 TYR A CA 1
ATOM 636 C C . TYR A 1 83 ? 5.157 2.541 20.271 1.00 97.00 83 TYR A C 1
ATOM 638 O O . TYR A 1 83 ? 6.234 2.920 20.733 1.00 97.00 83 TYR A O 1
ATOM 646 N N . GLN A 1 84 ? 4.271 1.863 20.999 1.00 97.31 84 GLN A N 1
ATOM 647 C CA . GLN A 1 84 ? 4.516 1.498 22.393 1.00 97.31 84 GLN A CA 1
ATOM 648 C C . GLN A 1 84 ? 5.698 0.529 22.519 1.00 97.31 84 GLN A C 1
ATOM 650 O O . GLN A 1 84 ? 6.560 0.712 23.385 1.00 97.31 84 GLN A O 1
ATOM 655 N N . SER A 1 85 ? 5.801 -0.433 21.594 1.00 97.88 85 SER A N 1
ATOM 656 C CA . SER A 1 85 ? 6.871 -1.426 21.602 1.00 97.88 85 SER A CA 1
ATOM 657 C C . SER A 1 85 ? 8.257 -0.815 21.389 1.00 97.88 85 SER A C 1
ATOM 659 O O . SER A 1 85 ? 9.256 -1.385 21.831 1.00 97.88 85 SER A O 1
ATOM 661 N N . SER A 1 86 ? 8.333 0.335 20.715 1.00 97.25 86 SER A N 1
ATOM 662 C CA . SER A 1 86 ? 9.582 1.074 20.522 1.00 97.25 86 SER A CA 1
ATOM 663 C C . SER A 1 86 ? 10.137 1.651 21.829 1.00 97.25 86 SER A C 1
ATOM 665 O O . SER A 1 86 ? 11.330 1.943 21.891 1.00 97.25 86 SER A O 1
ATOM 667 N N . ALA A 1 87 ? 9.297 1.837 22.853 1.00 96.06 87 ALA A N 1
ATOM 668 C CA . ALA A 1 87 ? 9.697 2.334 24.169 1.00 96.06 87 ALA A CA 1
ATOM 669 C C . ALA A 1 87 ? 9.783 1.220 25.230 1.00 96.06 87 ALA A C 1
ATOM 671 O O . ALA A 1 87 ? 10.569 1.335 26.170 1.00 96.06 87 ALA A O 1
ATOM 672 N N . ALA A 1 88 ? 9.004 0.142 25.088 1.00 93.19 88 ALA A N 1
ATOM 673 C CA . ALA A 1 88 ? 9.015 -1.012 25.986 1.00 93.19 88 ALA A CA 1
ATOM 674 C C . ALA A 1 88 ? 8.768 -2.312 25.202 1.00 93.19 88 ALA A C 1
ATOM 676 O O . ALA A 1 88 ? 7.829 -2.365 24.425 1.00 93.19 88 ALA A O 1
ATOM 677 N N . PRO A 1 89 ? 9.555 -3.385 25.381 1.00 91.62 89 PRO A N 1
ATOM 678 C CA . PRO A 1 89 ? 9.423 -4.581 24.553 1.00 91.62 89 PRO A CA 1
ATOM 679 C C . PRO A 1 89 ? 8.093 -5.318 24.774 1.00 91.62 89 PRO A C 1
ATOM 681 O O . PRO A 1 89 ? 7.515 -5.277 25.858 1.00 91.62 89 PRO A O 1
ATOM 684 N N . ALA A 1 90 ? 7.684 -6.086 23.760 1.00 93.38 90 ALA A N 1
ATOM 685 C CA . ALA A 1 90 ? 6.582 -7.050 23.824 1.00 93.38 90 ALA A CA 1
ATOM 686 C C . ALA A 1 90 ? 5.195 -6.445 24.126 1.00 93.38 90 ALA A C 1
ATOM 688 O O . ALA A 1 90 ? 4.405 -7.027 24.871 1.00 93.38 90 ALA A O 1
ATOM 689 N N . THR A 1 91 ? 4.868 -5.298 23.521 1.00 97.06 91 THR A N 1
ATOM 690 C CA . THR A 1 91 ? 3.513 -4.737 23.595 1.00 97.06 91 THR A CA 1
ATOM 691 C C . THR A 1 91 ? 2.505 -5.600 22.817 1.00 97.06 91 THR A C 1
ATOM 693 O O . THR A 1 91 ? 2.705 -5.830 21.622 1.00 97.06 91 THR A O 1
ATOM 696 N N . PRO A 1 92 ? 1.414 -6.077 23.448 1.00 96.88 92 PRO A N 1
ATOM 697 C CA . PRO A 1 92 ? 0.370 -6.823 22.751 1.00 96.88 92 PRO A CA 1
ATOM 698 C C . PRO A 1 92 ? -0.457 -5.923 21.823 1.00 96.88 92 PRO A C 1
ATOM 700 O O . PRO A 1 92 ? -0.704 -4.756 22.120 1.00 96.88 92 PRO A O 1
ATOM 703 N N . ILE A 1 93 ? -0.941 -6.495 20.719 1.00 97.75 93 ILE A N 1
ATOM 704 C CA . ILE A 1 93 ? -1.880 -5.827 19.809 1.00 97.75 93 ILE A CA 1
ATOM 705 C C . ILE A 1 93 ? -3.267 -5.807 20.459 1.00 97.75 93 ILE A C 1
ATOM 707 O O . ILE A 1 93 ? -3.722 -6.823 20.990 1.00 97.75 93 ILE A O 1
ATOM 711 N N . ALA A 1 94 ? -3.941 -4.657 20.415 1.00 97.19 94 ALA A N 1
ATOM 712 C CA . ALA A 1 94 ? -5.294 -4.523 20.941 1.00 97.19 94 ALA A CA 1
ATOM 713 C C . ALA A 1 94 ? -6.282 -5.440 20.195 1.00 97.19 94 ALA A C 1
ATOM 715 O O . ALA A 1 94 ? -6.235 -5.563 18.971 1.00 97.19 94 ALA A O 1
ATOM 716 N N . ALA A 1 95 ? -7.202 -6.058 20.938 1.00 95.50 95 ALA A N 1
ATOM 717 C CA . ALA A 1 95 ? -8.312 -6.813 20.363 1.00 95.50 95 ALA A CA 1
ATOM 718 C C . ALA A 1 95 ? -9.442 -5.871 19.937 1.00 95.50 95 ALA A C 1
ATOM 720 O O . ALA A 1 95 ? -9.652 -4.832 20.569 1.00 95.50 95 ALA A O 1
ATOM 721 N N . ARG A 1 96 ? -10.164 -6.248 18.875 1.00 89.25 96 ARG A N 1
ATOM 722 C CA . ARG A 1 96 ? -11.333 -5.494 18.404 1.00 89.25 96 ARG A CA 1
ATOM 723 C C . ARG A 1 96 ? -12.366 -5.348 19.538 1.00 89.25 96 ARG A C 1
ATOM 725 O O . ARG A 1 96 ? -12.527 -6.309 20.296 1.00 89.25 96 ARG A O 1
ATOM 732 N N . PRO A 1 97 ? -13.016 -4.175 19.663 1.00 83.19 97 PRO A N 1
ATOM 733 C CA . PRO A 1 97 ? -14.064 -3.943 20.653 1.00 83.19 97 PRO A CA 1
ATOM 734 C C . PRO A 1 97 ? -15.310 -4.804 20.414 1.00 83.19 97 PRO A C 1
ATOM 736 O O . PRO A 1 97 ? -15.535 -5.227 19.255 1.00 83.19 97 PRO A O 1
#

Foldseek 3Di:
DQKDKDWDPQCVVDPPVGDDIWIWIGHRVRPDIDTDDDDDHVPCVVCVVQVVQVVCVVVVNDVDRPCDPQNVVQVVQVVVQVVVCVVPNDRDRDDDD

Sequence (97 aa):
TEGAAYLKLGLNLDYPRGEPDILEIYPK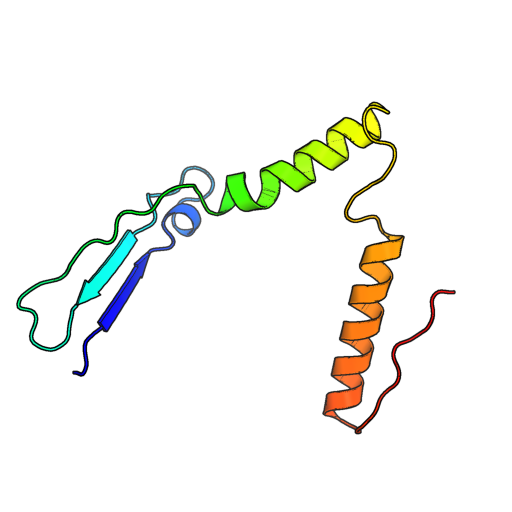GGSDWVTVPLVGEWFPDAFVGRMANVQRYSLGEDAELVSSVEDAWNTMALVEAAYQSSAAPATPIAARP

Radius of gyration: 21.24 Å; chains: 1; bounding box: 57×27×46 Å